Protein AF-S4NVM6-F1 (afdb_monomer)

Sequence (71 aa):
MSIQNLNTFDPFADAIKSSEDDVQDGLVHVRIQQRNGRKTLTTVQGLSSEYDLKKIVRACKKEFACNGTVV

Radius of gyration: 19.66 Å; Cα contacts (8 Å, |Δi|>4): 49; chains: 1; bounding box: 41×26×53 Å

Solvent-accessible surface area (backbone atoms only — not comparable to full-atom values): 4806 Å² total; per-residue (Å²): 138,83,73,76,85,75,58,85,76,64,92,55,60,63,62,67,65,67,42,84,76,66,63,53,74,52,74,69,44,80,45,79,42,76,70,58,90,94,41,69,46,78,48,79,43,43,73,46,84,89,54,64,60,68,60,52,52,53,50,49,31,66,76,68,72,46,88,85,78,90,130

InterPro domains:
  IPR001950 SUI1 domain [PF01253] (26-70)
  IPR001950 SUI1 domain [PS50296] (28-71)
  IPR005874 Eukaryotic translation initiation factor SUI1 [cd11566] (26-71)
  IPR036877 SUI1 domain superfamily [SSF55159] (2-71)

Nearest PDB structures (foldseek):
  3zqn-assembly1_I  TM=4.219E-01  e=8.548E+00  Bacillus phage SF6
  3zqq-assembly1_C  TM=3.320E-01  e=5.748E+00  Bacillus phage SF6

Structure (mmCIF, N/CA/C/O backbone):
data_AF-S4NVM6-F1
#
_entry.id   AF-S4NVM6-F1
#
loop_
_atom_site.group_PDB
_atom_site.id
_atom_site.type_symbol
_atom_site.label_atom_id
_atom_site.label_alt_id
_atom_site.label_comp_id
_atom_site.label_asym_id
_atom_site.label_entity_id
_atom_site.label_seq_id
_atom_site.pdbx_PDB_ins_code
_atom_site.Cartn_x
_atom_site.Cartn_y
_atom_site.Cartn_z
_atom_site.occupancy
_atom_site.B_iso_or_equiv
_atom_site.auth_seq_id
_atom_site.auth_comp_id
_atom_site.auth_asym_id
_atom_site.auth_atom_id
_atom_site.pdbx_PDB_model_num
ATOM 1 N N . MET A 1 1 ? -28.015 -12.741 37.935 1.00 52.88 1 MET A N 1
ATOM 2 C CA . MET A 1 1 ? -26.907 -12.160 38.722 1.00 52.88 1 MET A CA 1
ATOM 3 C C . MET A 1 1 ? -25.618 -12.794 38.228 1.00 52.88 1 MET A C 1
ATOM 5 O O . MET A 1 1 ? -25.477 -13.998 38.374 1.00 52.88 1 MET A O 1
ATOM 9 N N . SER A 1 2 ? -24.764 -12.030 37.542 1.00 65.12 2 SER A N 1
ATOM 10 C CA . SER A 1 2 ? -23.480 -12.519 37.015 1.00 65.12 2 SER A CA 1
ATOM 11 C C . SER A 1 2 ? -22.373 -12.272 38.044 1.00 65.12 2 SER A C 1
ATOM 13 O O . SER A 1 2 ? -22.337 -11.200 38.650 1.00 65.12 2 SER A O 1
ATOM 15 N N . ILE A 1 3 ? -21.509 -13.263 38.274 1.00 68.75 3 ILE A N 1
ATOM 16 C CA . ILE A 1 3 ? -20.398 -13.195 39.233 1.00 68.75 3 ILE A CA 1
A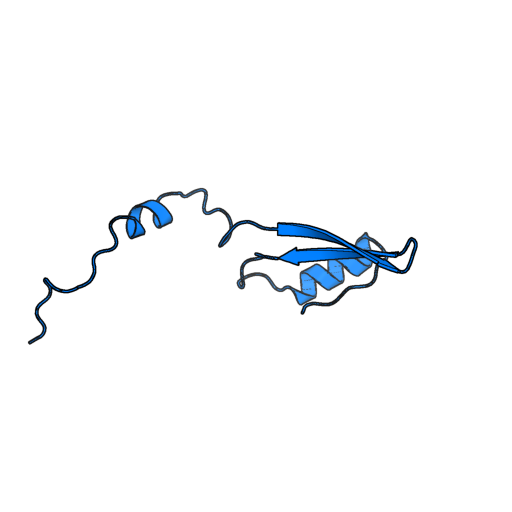TOM 17 C C . ILE A 1 3 ? -19.253 -12.401 38.595 1.00 68.75 3 ILE A C 1
ATOM 19 O O . ILE A 1 3 ? -18.601 -12.875 37.671 1.00 68.75 3 ILE A O 1
ATOM 23 N N . GLN A 1 4 ? -18.996 -11.197 39.112 1.00 71.81 4 GLN A N 1
ATOM 24 C CA . GLN A 1 4 ? -17.988 -10.258 38.592 1.00 71.81 4 GLN A CA 1
ATOM 25 C C . GLN A 1 4 ? -16.539 -10.780 38.682 1.00 71.81 4 GLN A C 1
ATOM 27 O O . GLN A 1 4 ? -15.669 -10.297 37.968 1.00 71.81 4 GLN A O 1
ATOM 32 N N . ASN A 1 5 ? -16.278 -11.779 39.531 1.00 68.06 5 ASN A N 1
ATOM 33 C CA . ASN A 1 5 ? -14.935 -12.296 39.826 1.00 68.06 5 ASN A CA 1
ATOM 34 C C . ASN A 1 5 ? -14.353 -13.220 38.733 1.00 68.06 5 ASN A C 1
ATOM 36 O O . ASN A 1 5 ? -13.175 -13.545 38.764 1.00 68.06 5 ASN A O 1
ATOM 40 N N . LEU A 1 6 ? -15.167 -13.670 37.771 1.00 67.62 6 LEU A N 1
ATOM 41 C CA . LEU A 1 6 ? -14.703 -14.479 36.632 1.00 67.62 6 LEU A CA 1
ATOM 42 C C . LEU A 1 6 ? -14.497 -13.649 35.360 1.00 67.62 6 LEU A C 1
ATOM 44 O O . LEU A 1 6 ? -14.241 -14.209 34.295 1.00 67.62 6 LEU A O 1
ATOM 48 N N . ASN A 1 7 ? -14.606 -12.322 35.452 1.00 71.38 7 ASN A N 1
ATOM 49 C CA . ASN A 1 7 ? -14.215 -11.463 34.349 1.00 71.38 7 ASN A CA 1
ATOM 50 C C . ASN A 1 7 ? -12.700 -11.592 34.176 1.00 71.38 7 ASN A C 1
ATOM 52 O O . ASN A 1 7 ? -11.936 -11.283 35.088 1.00 71.38 7 ASN A O 1
ATOM 56 N N . TH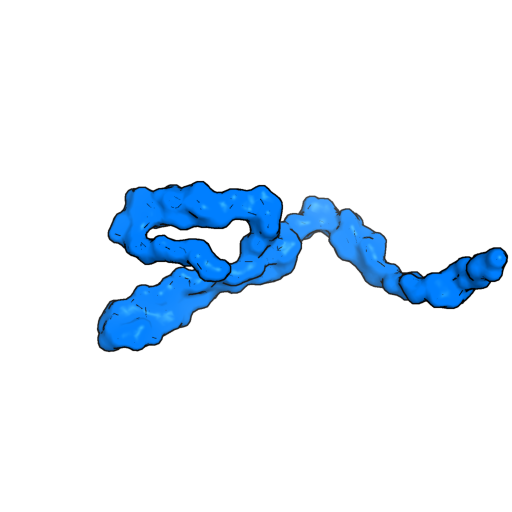R A 1 8 ? -12.273 -12.085 33.015 1.00 71.12 8 THR A N 1
ATOM 57 C CA . THR A 1 8 ? -10.864 -12.160 32.631 1.00 71.12 8 THR A CA 1
ATOM 58 C C . THR A 1 8 ? -10.271 -10.756 32.672 1.00 71.12 8 THR A C 1
ATOM 60 O O . THR A 1 8 ? -10.548 -9.935 31.800 1.00 71.12 8 THR A O 1
ATOM 63 N N . PHE A 1 9 ? -9.510 -10.472 33.726 1.00 73.06 9 PHE A N 1
ATOM 64 C CA . PHE A 1 9 ? -8.775 -9.230 33.899 1.00 73.06 9 PHE A CA 1
ATOM 65 C C . PHE A 1 9 ? -7.441 -9.370 33.170 1.00 73.06 9 PHE A C 1
ATOM 67 O O . PHE A 1 9 ? -6.606 -10.181 33.569 1.00 73.06 9 PHE A O 1
ATOM 74 N N . ASP A 1 10 ? -7.270 -8.629 32.079 1.00 77.31 10 ASP A N 1
ATOM 75 C CA . ASP A 1 10 ? -5.987 -8.531 31.389 1.00 77.31 10 ASP A CA 1
ATOM 76 C C . ASP A 1 10 ? -5.109 -7.499 32.121 1.00 77.31 10 ASP A C 1
ATOM 78 O O . ASP A 1 10 ? -5.409 -6.302 32.067 1.00 77.31 10 ASP A O 1
ATOM 82 N N . PRO A 1 11 ? -4.034 -7.929 32.811 1.00 77.06 11 PRO A N 1
ATOM 83 C CA . PRO A 1 11 ? -3.186 -7.042 33.604 1.00 77.06 11 PRO A CA 1
ATOM 84 C C . PRO A 1 11 ? -2.385 -6.039 32.760 1.00 77.06 11 PRO A C 1
ATOM 86 O O . PRO A 1 11 ? -1.776 -5.134 33.329 1.00 77.06 11 PRO A O 1
ATOM 89 N N . PHE A 1 12 ? -2.373 -6.177 31.430 1.00 73.62 12 PHE A N 1
ATOM 90 C CA . PHE A 1 12 ? -1.658 -5.277 30.523 1.00 73.62 12 PHE A CA 1
ATOM 91 C C . PHE A 1 12 ? -2.574 -4.280 29.799 1.00 73.62 12 PHE A C 1
ATOM 93 O O . PHE A 1 12 ? -2.072 -3.381 29.125 1.00 73.62 12 PHE A O 1
ATOM 100 N N . ALA A 1 13 ? -3.896 -4.377 29.969 1.00 72.00 13 ALA A N 1
ATOM 101 C CA . ALA A 1 13 ? -4.855 -3.558 29.226 1.00 72.00 13 ALA A CA 1
ATOM 102 C C . ALA A 1 13 ? -4.718 -2.047 29.496 1.00 72.00 13 ALA A C 1
ATOM 104 O O . ALA A 1 13 ? -4.909 -1.240 28.587 1.00 72.00 13 ALA A O 1
ATOM 105 N N . ASP A 1 14 ? -4.363 -1.660 30.723 1.00 68.00 14 ASP A N 1
ATOM 106 C CA . ASP A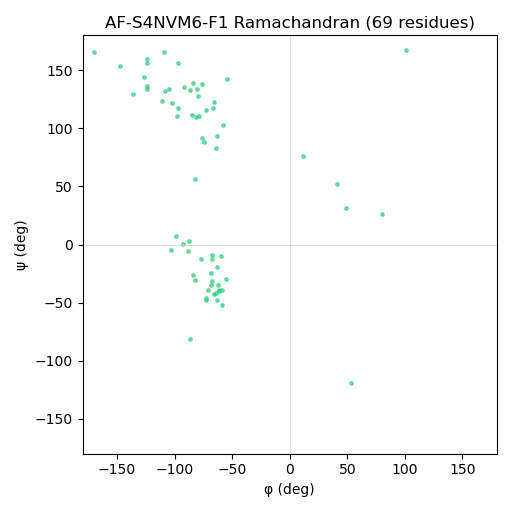 1 14 ? -4.156 -0.253 31.088 1.00 68.00 14 ASP A CA 1
ATOM 107 C C . ASP A 1 14 ? -2.755 0.246 30.697 1.00 68.00 14 ASP A C 1
ATOM 109 O O . ASP A 1 14 ? -2.595 1.401 30.314 1.00 68.00 14 ASP A O 1
ATOM 113 N N . ALA A 1 15 ? -1.747 -0.634 30.693 1.00 67.19 15 ALA A N 1
ATOM 114 C CA . ALA A 1 15 ? -0.387 -0.290 30.274 1.00 67.19 15 ALA A CA 1
ATOM 115 C C . ALA A 1 15 ? -0.294 0.011 28.768 1.00 67.19 15 ALA A C 1
ATOM 117 O O . ALA A 1 15 ? 0.450 0.906 28.377 1.00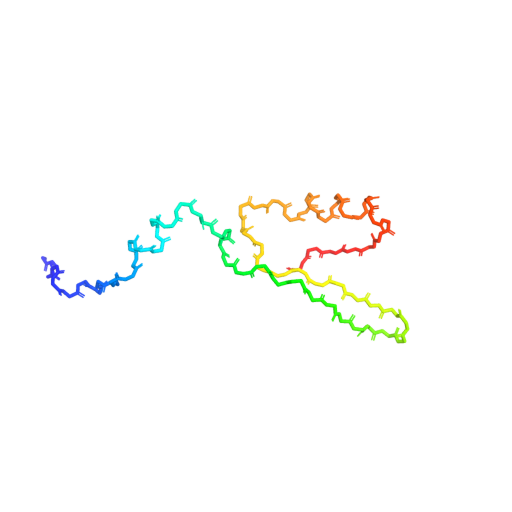 67.19 15 ALA A O 1
ATOM 118 N N . ILE A 1 16 ? -1.080 -0.690 27.940 1.00 61.91 16 ILE A N 1
ATOM 119 C CA . ILE A 1 16 ? -1.183 -0.441 26.490 1.00 61.91 16 ILE A CA 1
ATOM 120 C C . ILE A 1 16 ? -1.844 0.919 26.205 1.00 61.91 16 ILE A C 1
ATOM 122 O O . ILE A 1 16 ? -1.510 1.569 25.225 1.00 61.91 16 ILE A O 1
ATOM 126 N N . LYS A 1 17 ? -2.758 1.380 27.070 1.00 59.34 17 LYS A N 1
ATOM 127 C CA . LYS A 1 17 ? -3.453 2.671 26.906 1.00 59.34 17 LYS A CA 1
ATOM 128 C C . LYS A 1 17 ? -2.671 3.869 27.448 1.00 59.34 17 LYS A C 1
ATOM 130 O O . LYS A 1 17 ? -2.917 4.987 27.013 1.00 59.34 17 LYS A O 1
ATOM 135 N N . SER A 1 18 ? -1.784 3.661 28.425 1.00 50.59 18 SER A N 1
ATOM 136 C CA . SER A 1 18 ? -1.007 4.735 29.067 1.00 50.59 18 SER A CA 1
ATOM 137 C C . SER A 1 18 ? 0.313 5.069 28.371 1.00 50.59 18 SER A C 1
ATOM 139 O O . SER A 1 18 ? 0.965 6.037 28.760 1.00 50.59 18 SER A O 1
ATOM 141 N N . SER A 1 19 ? 0.721 4.323 27.343 1.00 53.78 19 SER A N 1
ATOM 142 C CA . SER A 1 19 ? 1.715 4.823 26.395 1.00 53.78 19 SER A CA 1
ATOM 143 C C . SER A 1 19 ? 1.038 5.847 25.488 1.00 53.78 19 SER A C 1
ATOM 145 O O . SER A 1 19 ? 0.522 5.505 24.433 1.00 53.78 19 SER A O 1
ATOM 147 N N . GLU A 1 20 ? 1.036 7.109 25.916 1.00 50.16 20 GLU A N 1
ATOM 148 C CA . GLU A 1 20 ? 0.608 8.265 25.112 1.00 50.16 20 GLU A CA 1
ATOM 149 C C . GLU A 1 20 ? 1.445 8.426 23.818 1.00 50.16 20 GLU A C 1
ATOM 151 O O . GLU A 1 20 ? 1.056 9.156 22.910 1.00 50.16 20 GLU A O 1
ATOM 156 N N . ASP A 1 21 ? 2.544 7.670 23.695 1.00 47.62 21 ASP A N 1
ATOM 157 C CA . ASP A 1 21 ? 3.216 7.309 22.443 1.00 47.62 21 ASP A CA 1
ATOM 158 C C . ASP A 1 21 ? 2.522 6.103 21.789 1.00 47.62 21 ASP A C 1
ATOM 160 O O . ASP A 1 21 ? 3.136 5.056 21.565 1.00 47.62 21 ASP A O 1
ATOM 164 N N . ASP A 1 22 ? 1.220 6.224 21.538 1.00 48.28 22 ASP A N 1
ATOM 165 C CA . ASP A 1 22 ? 0.416 5.197 20.887 1.00 48.28 22 ASP A CA 1
ATOM 166 C C . ASP A 1 22 ? 0.968 5.014 19.463 1.00 48.28 22 ASP A C 1
ATOM 168 O O . ASP A 1 22 ? 0.693 5.786 18.537 1.00 48.28 22 ASP A O 1
ATOM 172 N N . VAL A 1 23 ? 1.878 4.046 19.319 1.00 50.81 23 VAL A N 1
ATOM 173 C CA . VAL A 1 23 ? 2.484 3.613 18.060 1.00 50.81 23 VAL A CA 1
ATOM 174 C C . VAL A 1 23 ? 1.354 3.036 17.222 1.00 50.81 23 VAL A C 1
ATOM 176 O O . VAL A 1 23 ? 1.122 1.832 17.260 1.00 50.81 23 VAL A O 1
ATOM 179 N N . GLN A 1 24 ? 0.635 3.931 16.536 1.00 53.34 24 GLN A N 1
ATOM 180 C CA . GLN A 1 24 ? -0.338 3.699 15.470 1.00 53.34 24 GLN A CA 1
ATOM 181 C C . GLN A 1 24 ? -0.735 2.229 15.321 1.00 53.34 24 GLN A C 1
ATOM 183 O O . GLN A 1 24 ? -0.260 1.596 14.390 1.00 53.34 24 GLN A O 1
ATOM 188 N N . ASP A 1 25 ? -1.571 1.686 16.208 1.00 57.06 25 ASP A N 1
ATOM 189 C CA . ASP A 1 25 ? -2.236 0.393 15.994 1.00 57.06 25 ASP A CA 1
ATOM 190 C C . ASP A 1 25 ? -1.314 -0.686 15.351 1.00 57.06 25 ASP A C 1
ATOM 192 O O . ASP A 1 25 ? -1.599 -1.250 14.293 1.00 57.06 25 ASP A O 1
ATOM 196 N N . GLY A 1 26 ? -0.133 -0.909 15.945 1.00 66.00 26 GLY A N 1
ATOM 197 C CA . GLY A 1 26 ? 0.826 -1.940 15.524 1.00 66.00 26 GLY A CA 1
ATOM 198 C C . GLY A 1 26 ? 2.024 -1.474 14.675 1.00 66.00 26 GLY A C 1
ATOM 199 O O . GLY A 1 26 ? 2.124 -0.356 14.183 1.00 66.00 26 GLY A O 1
ATOM 200 N N . LEU A 1 27 ? 3.014 -2.364 14.517 1.00 81.25 27 LEU A N 1
ATOM 201 C CA . LEU A 1 27 ? 4.207 -2.092 13.705 1.00 81.25 27 LEU A CA 1
ATOM 202 C C . LEU A 1 27 ? 3.839 -1.948 12.218 1.00 81.25 27 LEU A C 1
ATOM 204 O O . LEU A 1 27 ? 3.378 -2.903 11.586 1.00 81.25 27 LEU A O 1
ATOM 208 N N . VAL A 1 28 ? 4.178 -0.802 11.621 1.00 90.62 28 VAL A N 1
ATOM 209 C CA . VAL A 1 28 ? 4.128 -0.638 10.164 1.00 90.62 28 VAL A CA 1
ATOM 210 C C . VAL A 1 28 ? 5.278 -1.417 9.525 1.00 90.62 28 VAL A C 1
ATOM 212 O O . VAL A 1 28 ? 6.458 -1.104 9.695 1.00 90.62 28 VAL A O 1
ATOM 215 N N . HIS A 1 29 ? 4.947 -2.425 8.728 1.00 92.25 29 HIS A N 1
ATOM 216 C CA . HIS A 1 29 ? 5.920 -3.207 7.980 1.00 92.25 29 HIS A CA 1
ATOM 217 C C . HIS A 1 29 ? 6.018 -2.716 6.537 1.00 92.25 29 HIS A C 1
ATOM 219 O O . HIS A 1 29 ? 5.124 -2.960 5.724 1.00 92.25 29 HIS A O 1
ATOM 225 N N . VAL A 1 30 ? 7.149 -2.103 6.189 1.00 94.75 30 VAL A N 1
ATOM 226 C CA . VAL A 1 30 ? 7.503 -1.781 4.800 1.00 94.75 30 VAL A CA 1
ATOM 227 C C . VAL A 1 30 ? 8.417 -2.875 4.263 1.00 94.75 30 VAL A C 1
ATOM 229 O O . VAL A 1 30 ? 9.510 -3.097 4.781 1.00 94.75 30 VAL A O 1
ATOM 232 N N . ARG A 1 31 ? 7.966 -3.590 3.231 1.00 96.19 31 ARG A N 1
ATOM 233 C CA . ARG A 1 31 ? 8.707 -4.711 2.633 1.00 96.19 31 ARG A CA 1
ATOM 234 C C . ARG A 1 31 ? 8.857 -4.512 1.134 1.00 96.19 31 ARG A C 1
ATOM 236 O O . ARG A 1 31 ? 7.932 -4.044 0.476 1.00 96.19 31 ARG A O 1
ATOM 243 N N . ILE A 1 32 ? 10.000 -4.924 0.594 1.00 96.62 32 ILE A N 1
ATOM 244 C CA . ILE A 1 32 ? 10.24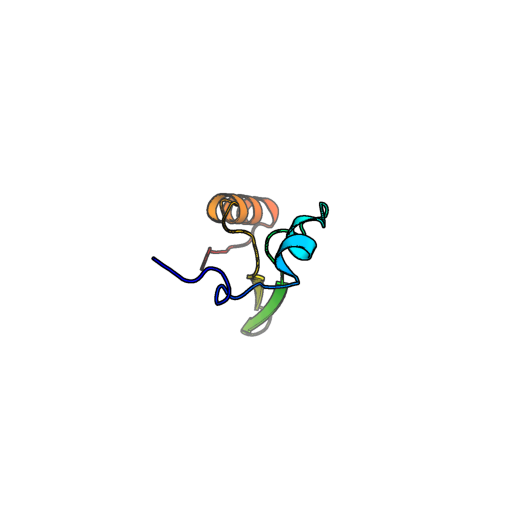0 -5.017 -0.848 1.00 96.62 32 ILE A CA 1
ATOM 245 C C . ILE A 1 32 ? 10.195 -6.485 -1.256 1.00 96.62 32 ILE A C 1
ATOM 247 O O . ILE A 1 32 ? 10.810 -7.339 -0.622 1.00 96.62 32 ILE A O 1
ATOM 251 N N . GLN A 1 33 ? 9.484 -6.763 -2.340 1.00 96.19 33 GLN A N 1
ATOM 252 C CA . GLN A 1 33 ? 9.419 -8.072 -2.974 1.00 96.19 33 GLN A CA 1
ATOM 253 C C . GLN A 1 33 ? 9.834 -7.942 -4.438 1.00 96.19 33 GLN A C 1
ATOM 255 O O . GLN A 1 33 ? 9.416 -7.019 -5.136 1.00 96.19 33 GLN A O 1
ATOM 260 N N . GLN A 1 34 ? 10.652 -8.862 -4.938 1.00 96.56 34 GLN A N 1
ATOM 261 C CA . GLN A 1 34 ? 10.975 -8.923 -6.361 1.00 96.56 34 GLN A CA 1
ATOM 262 C C . GLN A 1 34 ? 9.830 -9.613 -7.103 1.00 96.56 34 GLN A C 1
ATOM 264 O O . GLN A 1 34 ? 9.412 -10.699 -6.720 1.00 96.56 34 GLN A O 1
ATOM 269 N N . ARG A 1 35 ? 9.310 -8.979 -8.159 1.00 95.06 35 ARG A N 1
ATOM 270 C CA . ARG A 1 35 ? 8.255 -9.554 -8.998 1.00 95.06 35 ARG A CA 1
ATOM 271 C C . ARG A 1 35 ? 8.883 -10.421 -10.084 1.00 95.06 35 ARG A C 1
ATOM 273 O O . ARG A 1 35 ? 8.994 -11.623 -9.918 1.00 95.06 35 ARG A O 1
ATOM 280 N N . ASN A 1 36 ? 9.352 -9.795 -11.167 1.00 95.12 36 ASN A N 1
ATOM 281 C CA . ASN A 1 36 ? 9.998 -10.481 -12.288 1.00 95.12 36 ASN A CA 1
ATOM 282 C C . ASN A 1 36 ? 11.243 -9.703 -12.715 1.00 95.12 36 ASN A C 1
ATOM 284 O O . ASN A 1 36 ? 11.151 -8.503 -13.003 1.00 95.12 36 ASN A O 1
ATOM 288 N N . GLY A 1 37 ? 12.385 -10.385 -12.831 1.00 94.94 37 GLY A N 1
ATOM 289 C CA . GLY A 1 37 ? 13.637 -9.767 -1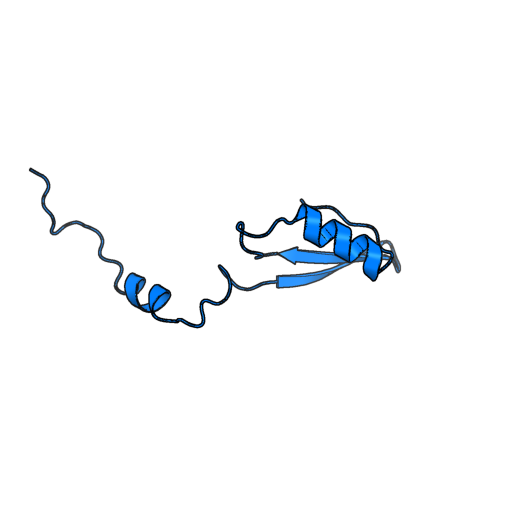3.269 1.00 94.94 37 GLY A CA 1
ATOM 290 C C . GLY A 1 37 ? 13.964 -8.534 -12.427 1.00 94.94 37 GLY A C 1
ATOM 291 O O . GLY A 1 37 ? 14.084 -8.624 -11.214 1.00 94.94 37 GLY A O 1
ATOM 292 N N . ARG A 1 38 ? 14.056 -7.355 -13.046 1.00 94.88 38 ARG A N 1
ATOM 293 C CA . ARG A 1 38 ? 14.362 -6.095 -12.340 1.00 94.88 38 ARG A CA 1
ATOM 294 C C . ARG A 1 38 ? 13.138 -5.362 -11.765 1.00 94.88 38 ARG A C 1
ATOM 296 O O . ARG A 1 38 ? 13.293 -4.266 -11.244 1.00 94.88 38 ARG A O 1
ATOM 303 N N . LYS A 1 39 ? 11.923 -5.915 -11.877 1.00 96.44 39 LYS A N 1
ATOM 304 C CA . LYS A 1 39 ? 10.702 -5.303 -11.322 1.00 96.44 39 LYS A CA 1
ATOM 305 C C . LYS A 1 39 ? 10.514 -5.721 -9.864 1.00 96.44 39 LYS A C 1
ATOM 307 O O . LYS A 1 39 ? 10.551 -6.914 -9.571 1.00 96.44 39 LYS A O 1
ATOM 312 N N . THR A 1 40 ? 10.229 -4.768 -8.985 1.00 97.00 40 THR 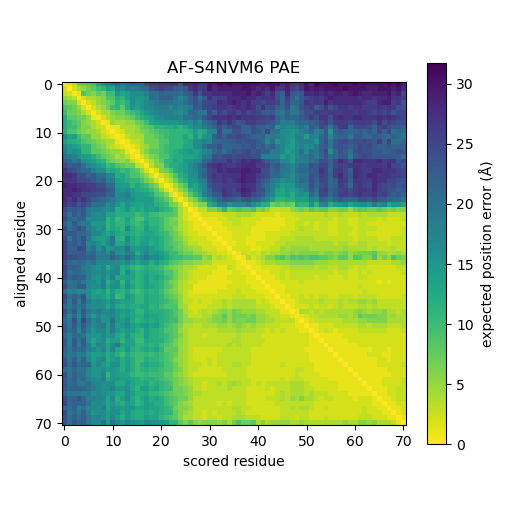A N 1
ATOM 313 C CA . THR A 1 40 ? 9.942 -4.981 -7.558 1.00 97.00 40 THR A CA 1
ATOM 314 C C . THR A 1 40 ? 8.577 -4.393 -7.182 1.00 97.00 40 THR A C 1
ATOM 316 O O . THR A 1 40 ? 8.017 -3.573 -7.910 1.00 97.00 40 THR A O 1
ATOM 319 N N . LEU A 1 41 ? 8.010 -4.859 -6.072 1.00 95.75 41 LEU A N 1
ATOM 320 C CA . LEU A 1 41 ? 6.789 -4.363 -5.446 1.00 95.75 41 LEU A CA 1
ATOM 321 C C . LEU A 1 41 ? 7.112 -3.990 -4.001 1.00 95.75 41 LEU A C 1
ATOM 323 O O . LEU A 1 41 ? 7.735 -4.776 -3.289 1.00 95.75 41 LEU A O 1
ATOM 327 N N . THR A 1 42 ? 6.660 -2.819 -3.566 1.00 96.31 42 THR A N 1
ATOM 328 C CA . THR A 1 42 ? 6.753 -2.399 -2.166 1.00 96.31 42 THR A CA 1
ATOM 329 C C . THR A 1 42 ? 5.387 -2.569 -1.517 1.00 96.31 42 THR A C 1
ATOM 331 O O . THR A 1 42 ? 4.407 -1.994 -1.988 1.00 96.31 42 THR A O 1
ATOM 334 N N . THR A 1 43 ? 5.314 -3.366 -0.455 1.00 94.94 43 THR A N 1
ATOM 335 C CA . THR A 1 43 ? 4.092 -3.581 0.329 1.00 94.94 43 THR A CA 1
ATOM 336 C C . THR A 1 43 ? 4.230 -2.899 1.677 1.00 94.94 43 THR A C 1
ATOM 338 O O . THR A 1 43 ? 5.237 -3.096 2.360 1.00 94.94 43 THR A O 1
ATOM 341 N N . VAL A 1 44 ? 3.208 -2.141 2.061 1.00 93.75 44 VAL A N 1
ATOM 342 C CA . VAL A 1 44 ? 3.090 -1.531 3.386 1.00 93.75 44 VAL A CA 1
ATOM 343 C C . VAL A 1 44 ? 1.941 -2.227 4.108 1.00 93.75 44 VAL A C 1
ATOM 345 O O . VAL A 1 44 ? 0.838 -2.299 3.571 1.00 93.75 44 VAL A O 1
ATOM 348 N N . GLN A 1 45 ? 2.217 -2.790 5.281 1.00 92.00 45 GLN A N 1
ATOM 349 C CA . GLN A 1 45 ? 1.245 -3.479 6.138 1.00 92.00 45 GLN A CA 1
ATOM 350 C C . GLN A 1 45 ? 1.250 -2.846 7.529 1.00 92.00 45 GLN A C 1
ATOM 352 O O . GLN A 1 45 ? 2.263 -2.272 7.919 1.00 92.00 45 GLN A O 1
ATOM 357 N N . GLY A 1 46 ? 0.154 -2.980 8.276 1.00 88.00 46 GLY A N 1
ATOM 358 C CA . GLY A 1 46 ? 0.054 -2.441 9.640 1.00 88.00 46 GLY A CA 1
ATOM 359 C C . GLY A 1 46 ? -0.248 -0.944 9.696 1.00 88.00 46 GLY A C 1
ATOM 360 O O . GLY A 1 46 ? 0.149 -0.283 10.638 1.00 88.00 46 GLY A O 1
ATOM 361 N N . LEU A 1 47 ? -0.902 -0.386 8.671 1.00 88.56 47 LEU A N 1
ATOM 362 C CA . LEU A 1 47 ? -1.458 0.964 8.769 1.00 88.56 47 LEU A CA 1
ATOM 363 C C . LEU A 1 47 ? -2.797 0.901 9.508 1.00 88.56 47 LEU A C 1
ATOM 365 O O . LEU A 1 47 ? -3.635 0.068 9.157 1.00 88.56 47 LEU A O 1
ATOM 369 N N . SER A 1 48 ? -3.000 1.810 10.465 1.00 86.75 48 SER A N 1
ATOM 370 C CA . SER A 1 48 ? -4.271 1.943 11.185 1.00 86.75 48 SER A CA 1
ATOM 371 C C . SER A 1 48 ? -5.452 2.123 10.224 1.00 86.75 48 SER A C 1
ATOM 373 O O . SER A 1 48 ? -5.363 2.819 9.204 1.00 86.75 48 SER A O 1
ATOM 375 N N . SER A 1 49 ? -6.578 1.503 10.581 1.00 84.25 49 SER A N 1
ATOM 376 C CA . SER A 1 49 ? -7.832 1.559 9.819 1.00 84.25 49 SER A CA 1
ATOM 377 C C . SER A 1 49 ? -8.498 2.941 9.813 1.00 84.25 49 SER A C 1
ATOM 379 O O . SER A 1 49 ? -9.380 3.193 8.992 1.00 84.25 49 SER A O 1
ATOM 381 N N . GLU A 1 50 ? -8.047 3.855 10.675 1.00 88.12 50 GLU A N 1
ATOM 382 C CA . GLU A 1 50 ? -8.506 5.248 10.717 1.00 88.12 50 GLU A CA 1
ATOM 383 C C . GLU A 1 50 ? -8.067 6.049 9.484 1.00 88.12 50 GLU A C 1
ATOM 385 O O . GLU A 1 50 ? -8.704 7.037 9.099 1.00 88.12 50 GLU A O 1
ATOM 390 N N . TYR A 1 51 ? -6.982 5.626 8.833 1.00 88.31 51 TYR A N 1
ATOM 391 C CA . TYR A 1 51 ? -6.449 6.309 7.666 1.00 88.31 51 TYR A CA 1
ATOM 392 C C . TYR A 1 51 ? -7.156 5.897 6.371 1.00 88.31 51 TYR A C 1
ATOM 394 O O . TYR A 1 51 ? -7.379 4.724 6.074 1.00 88.31 51 TYR A O 1
ATOM 402 N N . ASP A 1 52 ? -7.418 6.881 5.505 1.00 92.50 52 ASP A N 1
ATOM 403 C CA . ASP A 1 52 ? -7.940 6.630 4.160 1.00 92.50 52 ASP A CA 1
ATOM 404 C C . ASP A 1 52 ? -6.825 6.120 3.230 1.00 92.50 52 ASP A C 1
ATOM 406 O O . ASP A 1 52 ? -6.127 6.885 2.548 1.00 92.50 52 ASP A O 1
ATOM 410 N N . LEU A 1 53 ? -6.692 4.793 3.173 1.00 92.94 53 LEU A N 1
ATOM 411 C CA . LEU A 1 53 ? -5.703 4.099 2.345 1.00 92.94 53 LEU A CA 1
ATOM 412 C C . LEU A 1 53 ? -5.797 4.485 0.857 1.00 92.94 53 LEU A C 1
ATOM 414 O O . LEU A 1 53 ? -4.779 4.516 0.159 1.00 92.94 53 LEU A O 1
ATOM 418 N N . LYS A 1 54 ? -6.985 4.840 0.344 1.00 94.06 54 LYS A N 1
ATOM 419 C CA . LYS A 1 54 ? -7.145 5.240 -1.067 1.00 94.06 54 LYS A CA 1
ATOM 420 C C . LYS A 1 54 ? -6.518 6.604 -1.334 1.00 94.06 54 LYS A C 1
ATOM 422 O O . LYS A 1 54 ? -5.900 6.790 -2.389 1.00 94.06 54 LYS A O 1
ATOM 427 N N . LYS A 1 55 ? -6.644 7.552 -0.399 1.00 95.25 55 LYS A N 1
ATOM 428 C CA . LYS A 1 55 ? -5.979 8.863 -0.501 1.00 95.25 55 LYS A CA 1
ATOM 429 C C . LYS A 1 55 ? -4.465 8.724 -0.424 1.00 95.25 55 LYS A C 1
ATOM 431 O O . LYS A 1 55 ? -3.779 9.330 -1.247 1.00 95.25 55 LYS A O 1
ATOM 436 N N . ILE A 1 56 ? -3.966 7.885 0.482 1.00 94.44 56 ILE A N 1
ATOM 437 C CA . ILE A 1 56 ? -2.529 7.607 0.614 1.00 94.44 56 ILE A CA 1
ATOM 438 C C . ILE A 1 56 ? -1.982 7.040 -0.698 1.00 94.44 56 ILE A C 1
ATOM 440 O O . ILE A 1 56 ? -1.061 7.610 -1.280 1.00 94.44 56 ILE A O 1
ATOM 444 N N . VAL A 1 57 ? -2.608 5.991 -1.243 1.00 95.25 57 VAL A N 1
ATOM 445 C CA . VAL A 1 57 ? -2.179 5.406 -2.522 1.00 95.25 57 VAL A CA 1
ATOM 446 C C . VAL A 1 57 ? -2.231 6.434 -3.656 1.00 95.25 57 VAL A C 1
ATOM 448 O O . VAL A 1 57 ? -1.324 6.470 -4.485 1.00 95.25 57 VAL A O 1
ATOM 451 N N . ARG A 1 58 ? -3.248 7.305 -3.704 1.00 96.25 58 ARG A N 1
ATOM 452 C CA . ARG A 1 58 ? -3.331 8.367 -4.721 1.00 96.25 58 ARG A CA 1
ATOM 453 C C . ARG A 1 58 ? -2.185 9.376 -4.603 1.00 96.25 58 ARG A C 1
ATOM 455 O O . ARG A 1 58 ? -1.637 9.766 -5.633 1.00 96.25 58 ARG A O 1
ATOM 462 N N . ALA A 1 59 ? -1.824 9.774 -3.384 1.00 96.50 59 ALA A N 1
ATOM 463 C CA . ALA A 1 59 ? -0.681 10.647 -3.137 1.00 96.50 59 ALA A CA 1
ATOM 464 C C . ALA A 1 59 ? 0.630 9.968 -3.564 1.00 96.50 59 ALA A C 1
ATOM 466 O O . ALA A 1 59 ? 1.379 10.541 -4.350 1.00 96.50 59 ALA A O 1
ATOM 467 N N . CYS A 1 60 ? 0.848 8.709 -3.171 1.00 95.69 60 CYS A N 1
ATOM 468 C CA . CYS A 1 60 ? 2.039 7.946 -3.551 1.00 95.69 60 CYS A CA 1
ATOM 469 C C . CYS A 1 60 ? 2.164 7.748 -5.069 1.00 95.69 60 CYS A C 1
ATOM 471 O O . CYS A 1 60 ? 3.261 7.854 -5.610 1.00 95.69 60 CYS A O 1
ATOM 473 N N . LYS A 1 61 ? 1.056 7.503 -5.783 1.00 96.62 61 LYS A N 1
ATOM 474 C CA . LYS A 1 61 ? 1.068 7.417 -7.255 1.00 96.62 61 LYS A CA 1
ATOM 475 C C . LYS A 1 61 ? 1.519 8.721 -7.908 1.00 96.62 61 LYS A C 1
ATOM 477 O O . LYS A 1 61 ? 2.226 8.680 -8.910 1.00 96.62 61 LYS A O 1
ATOM 482 N N . LYS A 1 62 ? 1.083 9.863 -7.363 1.00 97.12 62 LYS A N 1
ATOM 483 C CA . LYS A 1 62 ? 1.426 11.188 -7.889 1.00 97.12 62 LYS A CA 1
ATOM 484 C C . LYS A 1 62 ? 2.879 11.550 -7.586 1.00 97.12 62 LYS A C 1
ATOM 486 O O . LYS A 1 62 ? 3.569 12.001 -8.490 1.00 97.12 62 LYS A O 1
ATOM 491 N N . GLU A 1 63 ? 3.322 11.327 -6.353 1.00 97.81 63 GLU A N 1
ATOM 492 C CA . GLU A 1 63 ? 4.657 11.717 -5.888 1.00 97.81 63 GLU A CA 1
ATOM 493 C C . GLU A 1 63 ? 5.756 10.826 -6.475 1.00 97.81 63 GLU A C 1
ATOM 495 O O . GLU A 1 63 ? 6.742 11.311 -7.020 1.00 97.81 63 GLU A O 1
ATOM 500 N N . PHE A 1 64 ? 5.567 9.506 -6.427 1.00 96.00 64 PHE A N 1
ATOM 501 C CA . PHE A 1 64 ? 6.593 8.549 -6.847 1.00 96.00 64 PHE A CA 1
ATOM 502 C C . PHE A 1 64 ? 6.465 8.120 -8.311 1.00 96.00 64 PHE A C 1
ATOM 504 O O . PHE A 1 64 ? 7.233 7.273 -8.761 1.00 96.00 64 PHE A O 1
ATOM 511 N N . ALA A 1 65 ? 5.477 8.643 -9.048 1.00 96.75 65 ALA A N 1
ATOM 512 C CA . ALA A 1 65 ? 5.189 8.275 -10.439 1.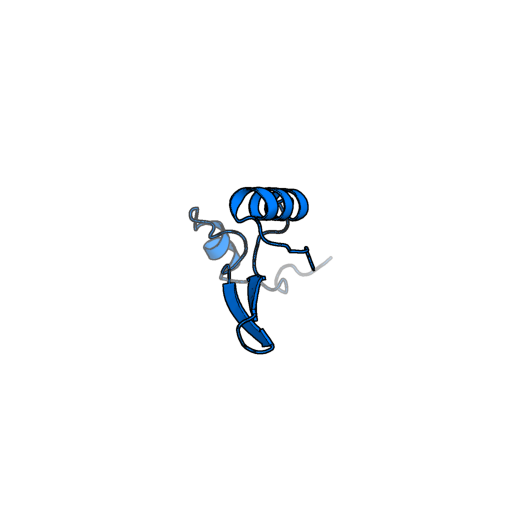00 96.75 65 ALA A CA 1
ATOM 513 C C . ALA A 1 65 ? 5.108 6.747 -10.684 1.00 96.75 65 ALA A C 1
ATOM 515 O O . ALA A 1 65 ? 5.440 6.241 -11.756 1.00 96.75 65 ALA A O 1
ATOM 516 N N . CYS A 1 66 ? 4.663 5.999 -9.673 1.00 96.06 66 CYS A N 1
ATOM 517 C CA . CYS A 1 66 ? 4.519 4.545 -9.699 1.00 96.06 66 CYS A CA 1
ATOM 518 C C . CYS A 1 66 ? 3.039 4.142 -9.720 1.00 96.06 66 CYS A C 1
ATOM 520 O O . CYS A 1 66 ? 2.155 4.938 -9.409 1.00 96.06 66 CYS A O 1
ATOM 522 N N . ASN A 1 67 ? 2.753 2.877 -10.043 1.00 95.50 67 ASN A N 1
ATOM 523 C CA . ASN A 1 67 ? 1.413 2.314 -9.863 1.00 95.50 67 ASN A CA 1
ATOM 524 C C . ASN A 1 67 ? 1.319 1.531 -8.543 1.00 95.50 67 ASN A C 1
ATOM 526 O O . ASN A 1 67 ? 2.318 1.046 -8.022 1.00 95.50 67 ASN A O 1
ATOM 530 N N . GLY A 1 68 ? 0.104 1.392 -8.022 1.00 95.19 68 GLY A N 1
ATOM 531 C CA . GLY A 1 68 ? -0.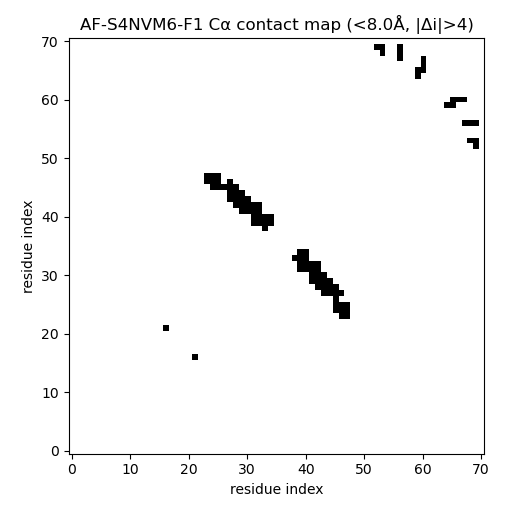178 0.742 -6.746 1.00 95.19 68 GLY A CA 1
ATOM 532 C C . GLY A 1 68 ? -1.675 0.532 -6.534 1.00 95.19 68 GLY A C 1
ATOM 533 O O . GLY A 1 68 ? -2.506 1.110 -7.238 1.00 95.19 68 GLY A O 1
ATOM 534 N N . THR A 1 69 ? -2.037 -0.302 -5.573 1.00 95.25 69 THR A N 1
ATOM 535 C CA . THR A 1 69 ? -3.430 -0.510 -5.171 1.00 95.25 69 THR A CA 1
ATOM 536 C C . THR A 1 69 ? -3.486 -0.807 -3.684 1.00 95.25 69 THR A C 1
ATOM 538 O O . THR A 1 69 ? -2.512 -1.300 -3.122 1.00 95.25 69 THR A O 1
ATOM 541 N N . VAL A 1 70 ? -4.622 -0.490 -3.069 1.00 93.50 70 VAL A N 1
ATOM 542 C CA . VAL A 1 70 ? -4.980 -1.043 -1.761 1.00 93.50 70 VAL A CA 1
ATOM 543 C C . VAL A 1 70 ? -5.446 -2.481 -2.002 1.00 93.50 70 VAL A C 1
ATOM 545 O O . VAL A 1 70 ? -6.125 -2.728 -3.007 1.00 93.50 70 VAL A O 1
ATOM 548 N N . VAL A 1 71 ? -5.026 -3.401 -1.135 1.00 87.62 71 VAL A N 1
ATOM 549 C CA . VAL A 1 71 ? -5.393 -4.827 -1.130 1.00 87.62 71 VAL A CA 1
ATOM 550 C C . VAL A 1 71 ? -6.003 -5.149 0.219 1.00 87.62 71 VAL A C 1
ATOM 552 O O . VAL A 1 71 ? -5.482 -4.592 1.211 1.00 87.62 71 VAL A O 1
#

Foldseek 3Di:
DDDPVPPPDDPCPVVQVPCPVNVAQDDWDWDWAADDDPDIDIDTDRHHPVDDVVVVQVVCCVPVVDHDDDD

Secondary structure (DSSP, 8-state):
---GGGS---TTHHHHHH-SS--TTS--EEEEEE-STT-EEEEEE---TTS-HHHHHHHHHHHS-------

Mean predicted aligned error: 11.31 Å

pLDDT: mean 82.52, std 16.01, range [47.62, 97.81]

Organism: NCBI:txid116150